Protein AF-A0AA40C100-F1 (afdb_monomer)

pLDDT: mean 85.46, std 14.25, range [34.47, 97.81]

Sequence (169 aa):
MTQRNSAELQRNAIVAVFLRMIEYYQGMLFLTTNRLAEFDPAFFNRVHITIKYGNLGPDERRNIWRQHVQRACRRSRKPYLWNEDAYRLLGSIETNGREIRNLTRTAVGFAQSMDQDLDITHVVAVIRNNLGEMGNQDLGGIFAELKAVHERLLEERPPEIIVEALPPS

Solvent-accessible surface area (backbone atoms only — not comparable to full-atom values): 10580 Å² total; per-residue (Å²): 136,80,81,78,57,66,67,59,55,52,51,52,51,52,52,55,52,50,56,51,51,62,75,69,51,90,73,90,83,88,84,86,76,97,50,72,87,79,48,65,72,79,53,57,82,74,50,93,75,87,85,83,86,72,82,67,51,46,68,56,36,17,52,53,49,44,54,54,48,54,62,70,40,73,80,38,92,56,57,73,64,64,51,70,68,56,31,52,54,59,8,66,53,94,55,52,74,67,52,53,53,49,45,52,52,52,14,43,54,53,19,51,76,69,80,40,63,73,47,66,67,37,43,52,52,42,45,53,72,69,43,72,85,74,60,99,65,83,55,66,65,54,52,52,52,47,48,53,53,47,53,51,36,60,73,65,54,76,79,82,78,79,76,75,77,77,78,86,129

Structure (mmCIF, N/CA/C/O backbone):
data_AF-A0AA40C100-F1
#
_entry.id   AF-A0AA40C100-F1
#
loop_
_atom_site.group_PDB
_atom_site.id
_atom_site.type_symbol
_atom_site.label_atom_id
_atom_site.label_alt_id
_atom_site.label_comp_id
_atom_site.label_asym_id
_atom_site.label_entity_id
_atom_site.label_seq_id
_atom_site.pdbx_PDB_ins_code
_atom_site.Cartn_x
_atom_site.Cartn_y
_atom_site.Cartn_z
_atom_site.occupancy
_atom_site.B_iso_or_equiv
_atom_site.auth_seq_id
_atom_site.auth_comp_id
_atom_site.auth_asym_id
_atom_site.auth_atom_id
_atom_site.pdbx_PDB_model_num
ATOM 1 N N . MET A 1 1 ? -44.066 25.438 19.588 1.00 34.47 1 MET A N 1
ATOM 2 C CA . MET A 1 1 ? -44.189 24.044 20.063 1.00 34.47 1 MET A CA 1
ATOM 3 C C . MET A 1 1 ? -43.357 23.177 19.138 1.00 34.47 1 MET A C 1
ATOM 5 O O . MET A 1 1 ? -43.709 22.997 17.984 1.00 34.47 1 MET A O 1
ATOM 9 N N . THR A 1 2 ? -42.172 22.807 19.607 1.00 37.28 2 THR A N 1
ATOM 10 C CA . THR A 1 2 ? -41.097 22.165 18.846 1.00 37.28 2 THR A CA 1
ATOM 11 C C . THR A 1 2 ? -41.444 20.709 18.554 1.00 37.28 2 THR A C 1
ATOM 13 O O . THR A 1 2 ? -41.667 19.921 19.473 1.00 37.28 2 THR A O 1
ATOM 16 N N . GLN A 1 3 ? -41.489 20.345 17.272 1.00 44.69 3 GLN A N 1
ATOM 17 C CA . GLN A 1 3 ? -41.501 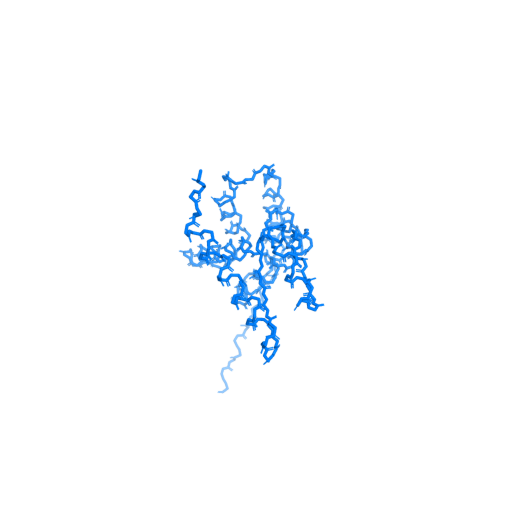18.949 16.846 1.00 44.69 3 GLN A CA 1
ATOM 18 C C . GLN A 1 3 ? -40.226 18.282 17.373 1.00 44.69 3 GLN A C 1
ATOM 20 O O . GLN A 1 3 ? -39.129 18.544 16.888 1.00 44.69 3 GLN A O 1
ATOM 25 N N . ARG A 1 4 ? -40.369 17.440 18.400 1.00 53.53 4 ARG A N 1
ATOM 26 C CA . ARG A 1 4 ? -39.342 16.468 18.781 1.00 53.53 4 ARG A CA 1
ATOM 27 C C . ARG A 1 4 ? -39.180 15.523 17.597 1.00 53.53 4 ARG A C 1
ATOM 29 O O . ARG A 1 4 ? -40.075 14.730 17.316 1.00 53.53 4 ARG A O 1
ATOM 36 N N . ASN A 1 5 ? -38.081 15.676 16.872 1.00 59.53 5 ASN A N 1
ATOM 37 C CA . ASN A 1 5 ? -37.809 14.920 15.664 1.00 59.53 5 ASN A CA 1
ATOM 38 C C . ASN A 1 5 ? -37.588 13.448 16.056 1.00 59.53 5 ASN A C 1
ATOM 40 O O . ASN A 1 5 ? -36.639 13.120 16.768 1.00 59.53 5 ASN A O 1
ATOM 44 N N . SER A 1 6 ? -38.493 12.553 15.659 1.00 66.81 6 SER A N 1
ATOM 45 C CA . SER A 1 6 ? -38.485 11.129 16.044 1.00 66.81 6 SER A CA 1
ATOM 46 C C . SER A 1 6 ? -37.165 10.420 15.705 1.00 66.81 6 SER A C 1
ATOM 48 O O . SER A 1 6 ? -36.747 9.512 16.426 1.00 66.81 6 SER A O 1
ATOM 50 N N . ALA A 1 7 ? -36.469 10.891 14.666 1.00 68.88 7 ALA A N 1
ATOM 51 C CA . ALA A 1 7 ? -35.145 10.426 14.265 1.00 68.88 7 ALA A CA 1
ATOM 52 C C . ALA A 1 7 ? -34.053 10.693 15.322 1.00 68.88 7 ALA A C 1
ATOM 54 O O . ALA A 1 7 ? -33.176 9.853 15.530 1.00 68.88 7 ALA A O 1
ATOM 55 N N . GLU A 1 8 ? -34.110 11.823 16.036 1.00 69.69 8 GLU A N 1
ATOM 56 C CA . GLU A 1 8 ? -33.144 12.143 17.100 1.00 69.69 8 GLU A CA 1
ATOM 57 C C . GLU A 1 8 ? -33.332 11.223 18.308 1.00 69.69 8 GLU A C 1
ATOM 59 O O . GLU A 1 8 ? -32.358 10.757 18.899 1.00 69.69 8 GLU A O 1
ATOM 64 N N . LEU A 1 9 ? -34.586 10.890 18.632 1.00 72.88 9 LEU A N 1
ATOM 65 C CA . LEU A 1 9 ? -34.907 9.958 19.711 1.00 72.88 9 LEU A CA 1
ATOM 66 C C . LEU A 1 9 ? -34.377 8.547 19.408 1.00 72.88 9 LEU A C 1
ATOM 68 O O . LEU A 1 9 ? -33.772 7.916 20.274 1.00 72.88 9 LEU A O 1
ATOM 72 N N . GLN A 1 10 ? -34.556 8.071 18.170 1.00 75.44 10 GLN A N 1
ATOM 73 C CA . GLN A 1 10 ? -34.042 6.772 17.725 1.00 75.44 10 GLN A CA 1
ATOM 74 C C . GLN A 1 10 ? -32.510 6.724 17.737 1.00 75.44 10 GLN A C 1
ATOM 76 O O . GLN A 1 10 ? -31.933 5.764 18.251 1.00 75.44 10 GLN A O 1
ATOM 81 N N . ARG A 1 11 ? -31.837 7.770 17.239 1.00 73.62 11 ARG A N 1
ATOM 82 C CA . ARG A 1 11 ? -30.370 7.862 17.268 1.00 73.62 11 ARG A CA 1
ATOM 83 C C . ARG A 1 11 ? -29.836 7.828 18.702 1.00 73.62 11 ARG A C 1
ATOM 85 O O . ARG A 1 11 ? -28.925 7.055 18.990 1.00 73.62 11 ARG A O 1
ATOM 92 N N . ASN A 1 12 ? -30.436 8.600 19.606 1.00 77.62 12 ASN A N 1
ATOM 93 C CA . ASN A 1 12 ? -30.026 8.646 21.011 1.00 77.62 12 ASN A CA 1
ATOM 94 C C . ASN A 1 12 ? -30.257 7.303 21.724 1.00 77.62 12 ASN A C 1
ATOM 96 O O . ASN A 1 12 ? -29.422 6.883 22.524 1.00 77.62 12 ASN A O 1
ATOM 100 N N . ALA A 1 13 ? -31.343 6.592 21.398 1.00 82.81 13 ALA A N 1
ATOM 101 C CA . ALA A 1 13 ? -31.603 5.256 21.931 1.00 82.81 13 ALA A CA 1
ATOM 102 C C . ALA A 1 13 ? -30.531 4.242 21.497 1.00 82.81 13 ALA A C 1
ATOM 104 O O . ALA A 1 13 ? -30.031 3.487 22.330 1.00 82.81 13 ALA A O 1
ATOM 105 N N . ILE A 1 14 ? -30.128 4.258 20.221 1.00 85.81 14 ILE A N 1
ATOM 106 C CA . ILE A 1 14 ? -29.076 3.369 19.703 1.00 85.81 14 ILE A CA 1
ATOM 107 C C . ILE A 1 14 ? -27.735 3.661 20.384 1.00 85.81 14 ILE A C 1
ATOM 109 O O . ILE A 1 14 ? -27.064 2.726 20.814 1.00 85.81 14 ILE A O 1
ATOM 113 N N . VAL A 1 15 ? -27.364 4.937 20.542 1.00 83.62 15 VAL A N 1
ATOM 114 C CA . VAL A 1 15 ? -26.121 5.326 21.234 1.00 83.62 15 VAL A CA 1
ATOM 115 C C . VAL A 1 15 ? -26.132 4.856 22.691 1.00 83.62 15 VAL A C 1
ATOM 117 O O . VAL A 1 15 ? -25.154 4.270 23.152 1.00 83.62 15 VAL A O 1
ATOM 120 N N . ALA A 1 16 ? -27.249 5.028 23.403 1.00 83.94 16 ALA A N 1
ATOM 121 C CA . ALA A 1 16 ? -27.378 4.585 24.790 1.00 83.94 16 ALA A CA 1
ATOM 122 C C . ALA A 1 16 ? -27.265 3.056 24.935 1.00 83.94 16 ALA A C 1
ATOM 124 O O . ALA A 1 16 ? -26.597 2.564 25.846 1.00 83.94 16 ALA A O 1
ATOM 125 N N . VAL A 1 17 ? -27.891 2.292 24.033 1.00 87.88 17 VAL A N 1
ATOM 126 C CA . VAL A 1 17 ? -27.765 0.826 24.012 1.00 87.88 17 VAL A CA 1
ATOM 127 C C . VAL A 1 17 ? -26.333 0.412 23.666 1.00 87.88 17 VAL A C 1
ATOM 129 O O . VAL A 1 17 ? -25.789 -0.480 24.312 1.00 87.88 17 VAL A O 1
ATOM 132 N N . PHE A 1 18 ? -25.690 1.087 22.713 1.00 86.94 18 PHE A N 1
ATOM 133 C CA . PHE A 1 18 ? -24.308 0.814 22.318 1.00 86.94 18 PHE A CA 1
ATOM 134 C C . PHE A 1 18 ? -23.306 1.046 23.455 1.00 86.94 18 PHE A C 1
ATOM 136 O O . PHE A 1 18 ? -22.502 0.162 23.743 1.00 86.94 18 PHE A O 1
ATOM 143 N N . LEU A 1 19 ? -23.405 2.176 24.164 1.00 84.88 19 LEU A N 1
ATOM 144 C CA . LEU A 1 19 ? -22.581 2.458 25.346 1.00 84.88 19 LEU A CA 1
ATOM 145 C C . LEU A 1 19 ? -22.757 1.392 26.434 1.00 84.88 19 LEU A C 1
ATOM 147 O O . LEU A 1 19 ? -21.774 0.955 27.033 1.00 84.88 19 LEU A O 1
ATOM 151 N N . ARG A 1 20 ? -23.996 0.929 26.647 1.00 87.44 20 ARG A N 1
ATOM 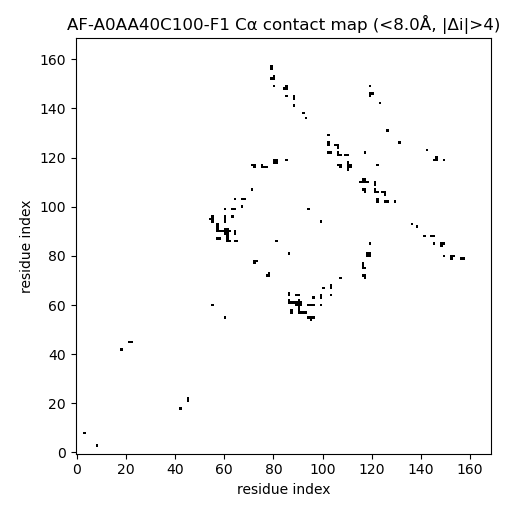152 C CA . ARG A 1 20 ? -24.294 -0.143 27.603 1.00 87.44 20 ARG A CA 1
ATOM 153 C C . ARG A 1 20 ? -23.643 -1.466 27.200 1.00 87.44 20 ARG A C 1
ATOM 155 O O . ARG A 1 20 ? -23.104 -2.157 28.054 1.00 87.44 20 ARG A O 1
ATOM 162 N N . MET A 1 21 ? -23.669 -1.819 25.916 1.00 89.12 21 MET A N 1
ATOM 163 C CA . MET A 1 21 ? -23.043 -3.057 25.438 1.00 89.12 21 MET A CA 1
ATOM 164 C C . MET A 1 21 ? -21.533 -3.071 25.679 1.00 89.12 21 MET A C 1
ATOM 166 O O . MET A 1 21 ? -20.995 -4.117 26.017 1.00 89.12 21 MET A O 1
ATOM 170 N N . ILE A 1 22 ? -20.859 -1.927 25.553 1.00 89.81 22 ILE A N 1
ATOM 171 C CA . ILE A 1 22 ? -19.409 -1.824 25.779 1.00 89.81 22 ILE A CA 1
ATOM 172 C C . ILE A 1 22 ? -19.065 -1.970 27.257 1.00 89.81 22 ILE A C 1
ATOM 174 O O . ILE A 1 22 ? -18.080 -2.615 27.592 1.00 89.81 22 ILE A O 1
ATOM 178 N N . GLU A 1 23 ? -19.887 -1.402 28.137 1.00 86.19 23 GLU A N 1
ATOM 179 C CA . GLU A 1 23 ? -19.674 -1.464 29.584 1.00 86.19 23 GLU A CA 1
ATOM 180 C C . GLU A 1 23 ? -19.760 -2.892 30.135 1.00 86.19 23 GLU A C 1
ATOM 182 O O . GLU A 1 23 ? -18.979 -3.265 31.006 1.00 86.19 23 GLU A O 1
ATOM 187 N N . TYR A 1 24 ? -20.668 -3.709 29.595 1.00 90.19 24 TYR A N 1
ATOM 188 C CA . TYR A 1 24 ? -20.857 -5.099 30.022 1.00 90.19 24 TYR A CA 1
ATOM 189 C C . TYR A 1 24 ? -20.153 -6.127 29.129 1.00 90.19 24 TYR A C 1
ATOM 191 O O . TYR A 1 24 ? -20.324 -7.330 29.332 1.00 90.19 24 TYR A O 1
ATOM 199 N N . TYR A 1 25 ? -19.375 -5.692 28.133 1.00 91.44 25 TYR A N 1
ATOM 200 C CA . TYR A 1 25 ? -18.683 -6.618 27.247 1.00 91.44 25 TYR A CA 1
ATOM 201 C C . TYR A 1 25 ? -17.587 -7.375 28.007 1.00 91.44 25 TYR A C 1
ATOM 203 O O . TYR A 1 25 ? -16.606 -6.793 28.467 1.00 91.44 25 TYR A O 1
ATOM 211 N N . GLN A 1 26 ? -17.731 -8.697 28.115 1.00 90.25 26 GLN A N 1
ATOM 212 C CA . GLN A 1 26 ? -16.747 -9.558 28.769 1.00 90.25 26 GLN A CA 1
ATOM 213 C C . GLN A 1 26 ? -15.730 -10.085 27.752 1.00 90.25 26 GLN A C 1
ATOM 215 O O . GLN A 1 26 ? -15.848 -11.199 27.247 1.00 90.25 26 GLN A O 1
ATOM 220 N N . GLY A 1 27 ? -14.726 -9.264 27.434 1.00 91.88 27 GLY A N 1
ATOM 221 C CA . GLY A 1 27 ? -13.619 -9.657 26.564 1.00 91.88 27 GLY A CA 1
ATOM 222 C C . GLY A 1 27 ? -12.813 -8.480 26.018 1.00 91.88 27 GLY A C 1
ATOM 223 O O . GLY A 1 27 ? -12.914 -7.352 26.494 1.00 91.88 27 GLY A O 1
ATOM 224 N N . MET A 1 28 ? -12.030 -8.745 24.968 1.00 91.56 28 MET A N 1
ATOM 225 C CA . MET A 1 28 ? -11.315 -7.717 24.206 1.00 91.56 28 MET A CA 1
ATOM 226 C C . MET A 1 28 ? -12.169 -7.241 23.026 1.00 91.56 28 MET A C 1
ATOM 228 O O . MET A 1 28 ? -12.573 -8.047 22.185 1.00 91.56 28 MET A O 1
ATOM 232 N N . LEU A 1 29 ? -12.461 -5.942 22.978 1.00 91.25 29 LEU A N 1
ATOM 233 C CA . LEU A 1 29 ? -13.239 -5.312 21.915 1.00 91.25 29 LEU A CA 1
ATOM 234 C C . LEU A 1 29 ? -12.337 -4.383 21.099 1.00 91.25 29 LEU A C 1
ATOM 236 O O . LEU A 1 29 ? -11.719 -3.473 21.648 1.00 91.25 29 LEU A O 1
ATOM 240 N N . PHE A 1 30 ? -12.299 -4.589 19.782 1.00 91.44 30 PHE A N 1
ATOM 241 C CA . PHE A 1 30 ? -11.642 -3.682 18.845 1.00 91.44 30 PHE A CA 1
ATOM 242 C C . PHE A 1 30 ? -12.691 -2.842 18.128 1.00 91.44 30 PHE A C 1
ATOM 244 O O . PHE A 1 30 ? -13.618 -3.375 17.519 1.00 91.44 30 PHE A O 1
ATOM 251 N N . LEU A 1 31 ? -12.525 -1.525 18.179 1.00 89.38 31 LEU A N 1
ATOM 252 C CA . LEU A 1 31 ? -13.404 -0.568 17.523 1.00 89.38 31 LEU A CA 1
ATOM 253 C C . LEU A 1 31 ? -12.594 0.294 16.566 1.00 89.38 31 LEU A C 1
ATOM 255 O O . LEU A 1 31 ? -11.446 0.638 16.836 1.00 89.38 31 LEU A O 1
ATOM 259 N N . THR A 1 32 ? -13.209 0.656 15.446 1.00 90.44 32 THR A N 1
ATOM 260 C CA . THR A 1 32 ? -12.613 1.542 14.446 1.00 90.44 32 THR A CA 1
ATOM 261 C C . THR A 1 32 ? -13.584 2.681 14.162 1.00 90.44 32 THR A C 1
ATOM 263 O O . THR A 1 32 ? -14.796 2.477 14.116 1.00 90.44 32 THR A O 1
ATOM 266 N N . THR A 1 33 ? -13.070 3.899 14.008 1.00 87.56 33 THR A N 1
ATOM 267 C CA . THR A 1 33 ? -13.875 5.064 13.630 1.00 87.56 33 THR A CA 1
ATOM 268 C C . THR A 1 33 ? -13.099 5.931 12.652 1.00 87.56 33 THR A C 1
ATOM 270 O O . THR A 1 33 ? -11.923 6.218 12.860 1.00 87.56 33 THR A O 1
ATOM 273 N N . ASN A 1 34 ? -13.779 6.374 11.594 1.00 85.25 34 ASN A N 1
ATOM 274 C CA . ASN A 1 34 ? -13.249 7.354 10.643 1.00 85.25 34 ASN A CA 1
ATOM 275 C C . ASN A 1 34 ? -13.553 8.799 11.081 1.00 85.25 34 ASN A C 1
ATOM 277 O O . ASN A 1 34 ? -13.193 9.741 10.383 1.00 85.25 34 ASN A O 1
ATOM 281 N N . ARG A 1 35 ? -14.255 8.985 12.209 1.00 82.25 35 ARG A N 1
ATOM 282 C CA . ARG A 1 35 ? -14.750 10.281 12.693 1.00 82.25 35 ARG A CA 1
ATOM 283 C C . ARG A 1 35 ? -14.540 10.417 14.196 1.00 82.25 35 ARG A C 1
ATOM 285 O O . ARG A 1 35 ? -15.490 10.501 14.968 1.00 82.25 35 ARG A O 1
ATOM 292 N N . LEU A 1 36 ? -13.278 10.424 14.617 1.00 82.31 36 LEU A N 1
ATOM 293 C CA . LEU A 1 36 ? -12.927 10.552 16.035 1.00 82.31 36 LEU A CA 1
ATOM 294 C C . LEU A 1 36 ? -13.445 11.865 16.655 1.00 82.31 36 LEU A C 1
ATOM 296 O O . LEU A 1 36 ? -13.833 11.876 17.814 1.00 82.31 36 LEU A O 1
ATOM 300 N N . A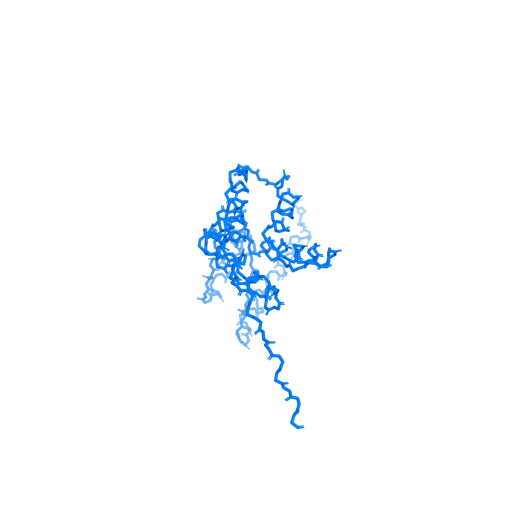LA A 1 37 ? -13.480 12.955 15.879 1.00 80.81 37 ALA A N 1
ATOM 301 C CA . ALA A 1 37 ? -13.911 14.274 16.352 1.00 80.81 37 ALA A CA 1
ATOM 302 C C . ALA A 1 37 ? -15.430 14.392 16.584 1.00 80.81 37 ALA A C 1
ATOM 304 O O . ALA A 1 37 ? -15.864 15.225 17.370 1.00 80.81 37 ALA A O 1
ATOM 305 N N . GLU A 1 38 ? -16.233 13.564 15.911 1.00 78.75 38 GLU A N 1
ATOM 306 C CA . GLU A 1 38 ? -17.697 13.522 16.067 1.00 78.75 38 GLU A CA 1
ATOM 307 C C . GLU A 1 38 ? -18.132 12.454 17.087 1.00 78.75 38 GLU A C 1
ATOM 309 O O . GLU A 1 38 ? -19.327 12.208 17.268 1.00 78.75 38 GLU A O 1
ATOM 314 N N . PHE A 1 39 ? -17.168 11.774 17.713 1.00 78.50 39 PHE A N 1
ATOM 315 C CA . PHE A 1 39 ? -17.425 10.680 18.638 1.00 78.50 39 PHE A CA 1
ATOM 316 C C . PHE A 1 39 ? -17.832 11.206 20.017 1.00 78.50 39 PHE A C 1
ATOM 318 O O . PHE A 1 39 ? -17.302 12.210 20.489 1.00 78.50 39 PHE A O 1
ATOM 325 N N . ASP A 1 40 ? -18.774 10.517 20.667 1.00 80.50 40 ASP A N 1
ATOM 326 C CA . ASP A 1 40 ? -19.286 10.914 21.981 1.00 80.50 40 ASP A CA 1
ATOM 327 C C . ASP A 1 40 ? -18.152 10.905 23.027 1.00 80.50 40 ASP A C 1
ATOM 329 O O . ASP A 1 40 ? -17.526 9.859 23.234 1.00 80.50 40 ASP A O 1
ATOM 333 N N . PRO A 1 41 ? -17.889 12.027 23.723 1.00 80.06 41 PRO A N 1
ATOM 334 C CA . PRO A 1 41 ? -16.874 12.091 24.767 1.00 80.06 41 PRO A CA 1
ATOM 335 C C . PRO A 1 41 ? -17.021 11.018 25.860 1.00 80.06 41 PRO A C 1
ATOM 337 O O . PRO A 1 41 ? -16.017 10.505 26.355 1.00 80.06 41 PRO A O 1
ATOM 340 N N . ALA A 1 42 ? -18.252 10.618 26.209 1.00 79.19 42 ALA A N 1
ATOM 341 C CA . ALA A 1 42 ? -18.526 9.597 27.227 1.00 79.19 42 ALA A CA 1
ATOM 342 C C . ALA A 1 42 ? -18.026 8.196 26.833 1.00 79.19 42 ALA A C 1
ATOM 344 O O . ALA A 1 42 ? -17.910 7.303 27.682 1.00 79.19 42 ALA A O 1
ATOM 345 N N . PHE A 1 43 ? -17.721 8.003 25.551 1.00 79.06 43 PHE A N 1
ATOM 346 C CA . PHE A 1 43 ? -17.151 6.781 25.015 1.00 79.06 43 PHE A CA 1
ATOM 347 C C . PHE A 1 43 ? -15.694 6.585 25.428 1.00 79.06 43 PHE A C 1
ATOM 349 O O . PHE A 1 43 ? -15.297 5.471 25.763 1.00 79.06 43 PHE A O 1
ATOM 356 N N . PHE A 1 44 ? -14.901 7.662 25.453 1.00 81.88 44 PHE A N 1
ATOM 357 C CA . PHE A 1 44 ? -13.476 7.593 25.790 1.00 81.88 44 PHE A CA 1
ATOM 358 C C . PHE A 1 44 ? -13.242 7.092 27.215 1.00 81.88 44 PHE A C 1
ATOM 360 O O . PHE A 1 44 ? -12.277 6.377 27.453 1.00 81.88 44 PHE A O 1
ATOM 367 N N . ASN A 1 45 ? -14.178 7.354 28.132 1.00 84.25 45 ASN A N 1
ATOM 368 C CA . ASN A 1 45 ? -14.130 6.834 29.503 1.00 84.25 45 ASN A CA 1
ATOM 369 C C . ASN A 1 45 ? -14.174 5.297 29.576 1.00 84.25 45 ASN A C 1
ATOM 371 O O . ASN A 1 45 ? -13.820 4.725 30.601 1.00 84.25 45 ASN A O 1
ATOM 375 N N . ARG A 1 46 ? -14.635 4.630 28.511 1.00 86.06 46 ARG A N 1
ATOM 376 C CA . ARG A 1 46 ? -14.758 3.167 28.408 1.00 86.06 46 ARG A CA 1
ATOM 377 C C . ARG A 1 46 ? -13.710 2.552 27.471 1.00 86.06 46 ARG A C 1
ATOM 379 O O . ARG A 1 46 ? -13.743 1.351 27.220 1.00 86.06 46 ARG A O 1
ATOM 386 N N . VAL A 1 47 ? -12.782 3.355 26.940 1.00 87.44 47 VAL A N 1
ATOM 387 C CA . VAL A 1 47 ? -11.719 2.910 26.032 1.00 87.44 47 VAL A CA 1
ATOM 388 C C . VAL A 1 47 ? -10.380 2.965 26.755 1.00 87.44 47 VAL A C 1
ATOM 390 O O . VAL A 1 47 ? -9.871 4.033 27.072 1.00 87.44 47 VAL A O 1
ATOM 393 N N . HIS A 1 48 ? -9.777 1.798 26.968 1.00 89.50 48 HIS A N 1
ATOM 394 C CA . HIS A 1 48 ? -8.489 1.682 27.655 1.00 89.50 48 HIS A CA 1
ATOM 395 C C . HIS A 1 48 ? -7.312 2.210 26.820 1.00 89.50 48 HIS A C 1
ATOM 397 O O . HIS A 1 48 ? -6.372 2.782 27.364 1.00 89.50 48 HIS A O 1
ATOM 403 N N . ILE A 1 49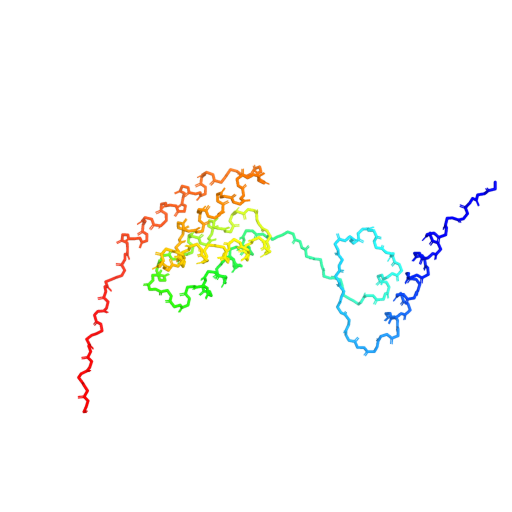 ? -7.343 1.998 25.499 1.00 90.19 49 ILE A N 1
ATOM 404 C CA . ILE A 1 49 ? -6.267 2.377 24.576 1.00 90.19 49 ILE A CA 1
ATOM 405 C C . ILE A 1 49 ? -6.891 2.968 23.314 1.00 90.19 49 ILE A C 1
ATOM 407 O O . ILE A 1 49 ? -7.751 2.346 22.695 1.00 90.19 49 ILE A O 1
ATOM 411 N N . THR A 1 50 ? -6.414 4.143 22.904 1.00 88.06 50 THR A N 1
ATOM 412 C CA . THR A 1 50 ? -6.757 4.747 21.611 1.00 88.06 50 THR A CA 1
ATOM 413 C C . THR A 1 50 ? -5.527 4.745 20.713 1.00 88.06 50 THR A C 1
ATOM 415 O O . THR A 1 50 ? -4.522 5.376 21.033 1.00 88.06 50 THR A O 1
ATOM 418 N N . ILE A 1 51 ? -5.610 4.053 19.576 1.00 90.12 51 ILE A N 1
ATOM 419 C CA . ILE A 1 51 ? -4.553 4.038 18.559 1.00 90.12 51 ILE A CA 1
ATOM 420 C C . ILE A 1 51 ? -4.973 4.976 17.432 1.00 90.12 51 ILE A C 1
ATOM 422 O O . ILE A 1 51 ? -5.974 4.739 16.755 1.00 90.12 51 ILE A O 1
ATOM 426 N N . LYS A 1 52 ? -4.207 6.050 17.227 1.00 85.94 52 LYS A N 1
ATOM 427 C CA . LYS A 1 52 ? -4.423 6.970 16.111 1.00 85.94 52 LYS A CA 1
ATOM 428 C C . LYS A 1 52 ? -3.574 6.531 14.924 1.00 85.94 52 LYS A C 1
ATOM 430 O O . LYS A 1 52 ? -2.353 6.632 14.965 1.00 85.94 52 LYS A O 1
ATOM 435 N N . TYR A 1 53 ? -4.233 6.091 13.859 1.00 84.75 53 TYR A N 1
ATOM 436 C CA . TYR A 1 53 ? -3.578 5.829 12.582 1.00 84.75 53 TYR A CA 1
ATOM 437 C C . TYR A 1 53 ? -3.436 7.145 11.813 1.00 84.75 53 TYR A C 1
ATOM 439 O O . TYR A 1 53 ? -4.434 7.752 11.424 1.00 84.75 53 TYR A O 1
ATOM 447 N N . GLY A 1 54 ? -2.198 7.619 11.669 1.00 85.25 54 GLY A N 1
ATOM 448 C CA . GLY A 1 54 ? -1.866 8.771 10.834 1.00 85.25 54 GLY A CA 1
ATOM 449 C C . GLY A 1 54 ? -1.781 8.410 9.351 1.00 85.25 54 GLY A C 1
ATOM 450 O O . GLY A 1 54 ? -1.935 7.250 8.963 1.00 85.25 54 GLY A O 1
ATOM 451 N N . ASN A 1 55 ? -1.503 9.416 8.523 1.00 87.12 55 ASN A N 1
ATOM 452 C CA . ASN A 1 55 ? -1.116 9.173 7.137 1.00 87.12 55 ASN A CA 1
ATOM 453 C C . ASN A 1 55 ? 0.222 8.432 7.106 1.00 87.12 55 ASN A C 1
ATOM 455 O O . ASN A 1 55 ? 1.106 8.724 7.910 1.00 87.12 55 ASN A O 1
ATOM 459 N N . LEU A 1 56 ? 0.361 7.507 6.158 1.00 91.94 56 LEU A N 1
ATOM 460 C CA . LEU A 1 56 ? 1.592 6.744 5.997 1.00 91.94 56 LEU A CA 1
ATOM 461 C C . LEU A 1 56 ? 2.733 7.670 5.576 1.00 91.94 56 LEU A C 1
ATOM 463 O O . LEU A 1 56 ? 2.587 8.404 4.598 1.00 91.94 56 LEU A O 1
ATOM 467 N N . GLY A 1 57 ? 3.870 7.599 6.259 1.00 94.69 57 GLY A N 1
ATOM 468 C CA . GLY A 1 57 ? 5.114 8.234 5.837 1.00 94.69 57 GLY A CA 1
ATOM 469 C C . GLY A 1 57 ? 5.755 7.522 4.632 1.00 94.69 57 GLY A C 1
ATOM 470 O O . GLY A 1 57 ? 5.392 6.383 4.319 1.00 94.69 57 GLY A O 1
ATOM 471 N N . PRO A 1 58 ? 6.736 8.145 3.952 1.00 95.19 58 PRO A N 1
ATOM 472 C CA . PRO A 1 58 ? 7.397 7.546 2.789 1.00 95.19 58 PRO A CA 1
ATOM 473 C C . PRO A 1 58 ? 8.023 6.171 3.066 1.00 95.19 58 PRO A C 1
ATOM 475 O O . PRO A 1 58 ? 7.871 5.253 2.262 1.00 95.19 58 PRO A O 1
ATOM 478 N N . ASP A 1 59 ? 8.665 5.991 4.224 1.00 96.19 59 ASP A N 1
ATOM 479 C CA . ASP A 1 59 ? 9.270 4.709 4.612 1.00 96.19 59 ASP A CA 1
ATOM 480 C C . ASP A 1 59 ? 8.233 3.627 4.933 1.00 96.19 59 ASP A C 1
ATOM 482 O O . ASP A 1 59 ? 8.426 2.451 4.614 1.00 96.19 59 ASP A O 1
ATOM 486 N N . GLU A 1 60 ? 7.097 4.006 5.518 1.00 96.19 60 GLU A N 1
ATOM 487 C CA . GLU A 1 60 ? 5.995 3.078 5.777 1.00 96.19 60 GLU A CA 1
ATOM 488 C C . GLU A 1 60 ? 5.388 2.603 4.453 1.00 96.19 60 GLU A C 1
ATOM 490 O O . GLU A 1 60 ? 5.231 1.398 4.242 1.00 96.19 60 GLU A O 1
ATOM 495 N N . ARG A 1 61 ? 5.142 3.527 3.511 1.00 96.81 61 ARG A N 1
ATOM 496 C CA . ARG A 1 61 ? 4.678 3.194 2.154 1.00 96.81 61 ARG A CA 1
ATOM 497 C C . ARG A 1 61 ? 5.683 2.317 1.419 1.00 96.81 61 ARG A C 1
ATOM 499 O O . ARG A 1 61 ? 5.280 1.312 0.841 1.00 96.81 61 ARG A O 1
ATOM 506 N N . ARG A 1 62 ? 6.981 2.634 1.490 1.00 97.81 62 ARG A N 1
ATOM 507 C CA . ARG A 1 62 ? 8.070 1.814 0.931 1.00 97.81 62 ARG A CA 1
ATOM 508 C C . ARG A 1 62 ? 7.999 0.373 1.432 1.00 97.81 62 ARG A C 1
ATOM 510 O O . ARG A 1 62 ? 8.062 -0.561 0.634 1.00 97.81 62 ARG A O 1
ATOM 517 N N . ASN A 1 63 ? 7.858 0.183 2.743 1.00 97.38 63 ASN A N 1
ATOM 518 C CA . ASN A 1 63 ? 7.796 -1.147 3.350 1.00 97.38 63 ASN A CA 1
ATOM 519 C C . ASN A 1 63 ? 6.530 -1.908 2.937 1.00 97.38 63 ASN A C 1
ATOM 521 O O . ASN A 1 63 ? 6.604 -3.101 2.637 1.00 97.38 63 ASN A O 1
ATOM 525 N N . ILE A 1 64 ? 5.389 -1.220 2.854 1.00 97.31 64 ILE A N 1
ATOM 526 C CA . ILE A 1 64 ? 4.127 -1.805 2.386 1.00 97.31 64 ILE A CA 1
ATOM 527 C C . ILE A 1 64 ? 4.249 -2.231 0.915 1.00 97.31 64 ILE A C 1
ATOM 529 O O . ILE A 1 64 ? 3.931 -3.376 0.583 1.00 97.31 64 ILE A O 1
ATOM 533 N N . TRP A 1 65 ? 4.778 -1.367 0.042 1.00 97.81 65 TRP A N 1
ATOM 534 C CA . TRP A 1 65 ? 5.075 -1.700 -1.355 1.00 97.81 65 TRP A CA 1
ATOM 535 C C . TRP A 1 65 ? 5.991 -2.914 -1.462 1.00 97.81 65 TRP A C 1
ATOM 537 O O . TRP A 1 65 ? 5.646 -3.879 -2.143 1.00 97.81 65 TRP A O 1
ATOM 547 N N . ARG A 1 66 ? 7.112 -2.912 -0.732 1.00 97.69 66 ARG A N 1
ATOM 548 C CA . ARG A 1 66 ? 8.056 -4.032 -0.696 1.00 97.69 66 ARG A CA 1
ATOM 549 C C . ARG A 1 66 ? 7.366 -5.335 -0.317 1.00 97.69 66 ARG A C 1
ATOM 551 O O . ARG A 1 66 ? 7.519 -6.327 -1.021 1.00 97.69 66 ARG A O 1
ATOM 558 N N . GLN A 1 67 ? 6.579 -5.341 0.755 1.00 97.50 67 GLN A N 1
ATOM 559 C CA . GLN A 1 67 ? 5.883 -6.540 1.213 1.00 97.50 67 GLN A CA 1
ATOM 560 C C . GLN A 1 67 ? 4.904 -7.072 0.156 1.00 97.50 67 GLN A C 1
ATOM 562 O O . GLN A 1 67 ? 4.842 -8.282 -0.086 1.00 97.50 67 GLN A O 1
ATOM 567 N N . HIS A 1 68 ? 4.138 -6.184 -0.480 1.00 96.81 68 HIS A N 1
ATOM 568 C CA . HIS A 1 68 ? 3.170 -6.564 -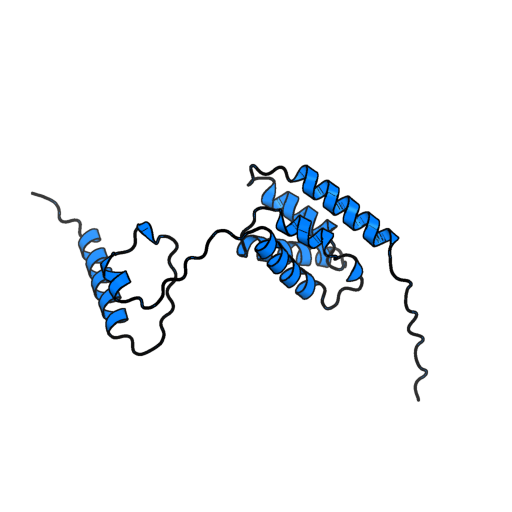1.504 1.00 96.81 68 HIS A CA 1
ATOM 569 C C . HIS A 1 68 ? 3.843 -7.083 -2.780 1.00 96.81 68 HIS A C 1
ATOM 571 O O . HIS A 1 68 ? 3.448 -8.141 -3.280 1.00 96.81 68 HIS A O 1
ATOM 577 N N . VAL A 1 69 ? 4.883 -6.401 -3.260 1.00 96.31 69 VAL A N 1
ATOM 578 C CA . VAL A 1 69 ? 5.655 -6.796 -4.445 1.00 96.31 69 VAL A CA 1
ATOM 579 C C . VAL A 1 69 ? 6.409 -8.098 -4.200 1.00 96.31 69 VAL A C 1
ATOM 581 O O . VAL A 1 69 ? 6.262 -9.029 -4.981 1.00 96.31 69 VAL A O 1
ATOM 584 N N . GLN A 1 70 ? 7.139 -8.238 -3.089 1.00 95.38 70 GLN A N 1
ATOM 585 C CA . GLN A 1 70 ? 7.845 -9.484 -2.764 1.00 95.38 70 GLN A CA 1
ATOM 586 C C . GLN A 1 70 ? 6.885 -10.670 -2.678 1.00 95.38 70 GLN A C 1
ATOM 588 O O . GLN A 1 70 ? 7.208 -11.770 -3.126 1.00 95.38 70 GLN A O 1
ATOM 593 N N . ARG A 1 71 ? 5.679 -10.461 -2.134 1.00 94.62 71 ARG A N 1
ATOM 594 C CA . ARG A 1 71 ? 4.647 -11.500 -2.102 1.00 94.62 71 ARG A CA 1
ATOM 595 C C . ARG A 1 71 ? 4.166 -11.874 -3.506 1.00 94.62 71 ARG A C 1
ATOM 597 O O . ARG A 1 71 ? 3.975 -13.062 -3.756 1.00 94.62 71 ARG A O 1
ATOM 604 N N . ALA A 1 72 ? 3.973 -10.897 -4.390 1.00 92.94 72 ALA A N 1
ATOM 605 C CA . ALA A 1 72 ? 3.593 -11.129 -5.782 1.00 92.94 72 ALA A CA 1
ATOM 606 C C . ALA A 1 72 ? 4.710 -11.815 -6.589 1.00 92.94 72 ALA A C 1
ATOM 608 O O . ALA A 1 72 ? 4.439 -12.721 -7.370 1.00 92.94 72 ALA A O 1
ATOM 609 N N . CYS A 1 73 ? 5.966 -11.458 -6.330 1.00 93.25 73 CYS A N 1
ATOM 610 C CA . CYS A 1 73 ? 7.139 -11.960 -7.039 1.00 93.25 73 CYS A CA 1
ATOM 611 C C . CYS A 1 73 ? 7.713 -13.265 -6.465 1.00 93.25 73 CYS A C 1
ATOM 613 O O . CYS A 1 73 ? 8.754 -13.713 -6.933 1.00 93.25 73 CYS A O 1
ATOM 615 N N . ARG A 1 74 ? 7.050 -13.924 -5.498 1.00 91.81 74 ARG A N 1
ATOM 616 C CA . ARG A 1 74 ? 7.537 -15.179 -4.875 1.00 91.81 74 ARG A CA 1
ATOM 617 C C . ARG A 1 74 ? 7.901 -16.287 -5.867 1.00 91.81 74 ARG A C 1
ATOM 619 O O . ARG A 1 74 ? 8.710 -17.141 -5.533 1.00 91.81 74 ARG A O 1
ATOM 626 N N . ARG A 1 75 ? 7.255 -16.311 -7.035 1.00 89.12 75 ARG A N 1
ATOM 627 C CA . ARG A 1 75 ? 7.505 -17.274 -8.123 1.00 89.12 75 ARG A CA 1
ATOM 628 C C . ARG A 1 75 ? 7.939 -16.591 -9.422 1.00 89.12 75 ARG A C 1
ATOM 630 O O . ARG A 1 75 ? 7.907 -17.220 -10.470 1.00 89.12 75 ARG A O 1
ATOM 637 N N . SER A 1 76 ? 8.287 -15.306 -9.354 1.00 90.94 76 SER A N 1
ATOM 638 C CA . SER A 1 76 ? 8.731 -14.552 -10.524 1.00 90.94 76 SER A CA 1
ATOM 639 C C . SER A 1 76 ? 10.056 -15.118 -11.023 1.00 90.94 76 SER A C 1
ATOM 641 O O . SER A 1 76 ? 10.943 -15.416 -10.224 1.00 90.94 76 SER A O 1
ATOM 643 N N . ARG A 1 77 ? 10.211 -15.215 -12.344 1.00 88.75 77 ARG A N 1
ATOM 644 C CA . ARG A 1 77 ? 11.486 -15.546 -12.999 1.00 88.75 77 ARG A CA 1
ATOM 645 C C . ARG A 1 77 ? 12.447 -14.357 -13.018 1.00 88.75 77 ARG A C 1
ATOM 647 O O . ARG A 1 77 ? 13.620 -14.521 -13.336 1.00 88.75 77 ARG A O 1
ATOM 654 N N . LYS A 1 78 ? 11.961 -13.158 -12.680 1.00 88.75 78 LYS A N 1
ATOM 655 C CA . LYS A 1 78 ? 12.721 -11.903 -12.711 1.00 88.75 78 LYS A CA 1
ATOM 656 C C . LYS A 1 78 ? 12.683 -11.153 -11.368 1.00 88.75 78 LYS A C 1
ATOM 658 O O . LYS A 1 78 ? 12.330 -9.975 -11.336 1.00 88.75 78 LYS A O 1
ATOM 663 N N . PRO A 1 79 ? 13.036 -11.790 -10.233 1.00 88.12 79 PRO A N 1
ATOM 664 C CA . PRO A 1 79 ? 13.013 -11.118 -8.932 1.00 88.12 79 PRO A CA 1
ATOM 665 C C . PRO A 1 79 ? 14.051 -9.986 -8.833 1.00 88.12 79 PRO A C 1
ATOM 667 O O . PRO A 1 79 ? 13.865 -9.066 -8.044 1.00 88.12 79 PRO A O 1
ATOM 670 N N . TYR A 1 80 ? 15.103 -10.027 -9.660 1.00 89.00 80 TYR A N 1
ATOM 671 C CA . TYR A 1 80 ? 16.163 -9.016 -9.733 1.00 89.00 80 TYR A CA 1
ATOM 672 C C . TYR A 1 80 ? 15.686 -7.653 -10.267 1.00 89.0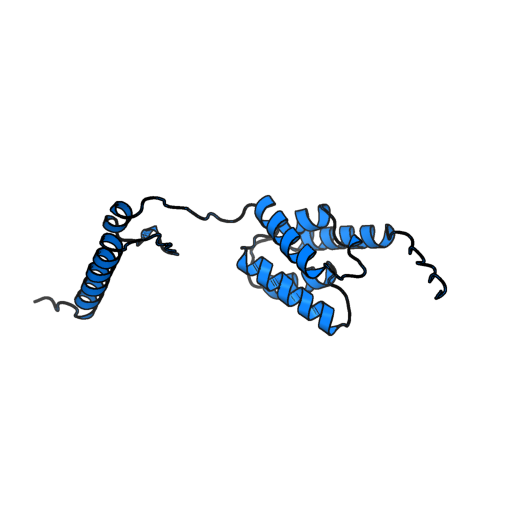0 80 TYR A C 1
ATOM 674 O O . TYR A 1 80 ? 16.369 -6.658 -10.064 1.00 89.00 80 TYR A O 1
ATOM 682 N N . LEU A 1 81 ? 14.498 -7.576 -10.882 1.00 91.88 81 LEU A N 1
ATOM 683 C CA . LEU A 1 81 ? 13.903 -6.311 -11.337 1.00 91.88 81 LEU A CA 1
ATOM 684 C C . LEU A 1 81 ? 13.367 -5.435 -10.195 1.00 91.88 81 LEU A C 1
ATOM 686 O O . LEU A 1 81 ? 12.825 -4.364 -10.447 1.00 91.88 81 LEU A O 1
ATOM 690 N N . TRP A 1 82 ? 13.508 -5.872 -8.942 1.00 94.81 82 TRP A N 1
ATOM 691 C CA . TRP A 1 82 ? 13.014 -5.162 -7.771 1.00 94.81 82 TRP A CA 1
ATOM 692 C C . TRP A 1 82 ? 14.129 -4.955 -6.745 1.00 94.81 82 TRP A C 1
ATOM 694 O O . TRP A 1 82 ? 14.517 -5.887 -6.040 1.00 94.81 82 TRP A O 1
ATOM 704 N N . ASN A 1 83 ? 14.605 -3.716 -6.620 1.00 94.88 83 ASN A N 1
ATOM 705 C CA . ASN A 1 83 ? 15.640 -3.321 -5.665 1.00 94.88 83 ASN A CA 1
ATOM 706 C C . ASN A 1 83 ? 15.154 -2.211 -4.709 1.00 94.88 83 ASN A C 1
ATOM 708 O O . ASN A 1 83 ? 14.007 -1.760 -4.764 1.00 94.88 83 ASN A O 1
ATOM 712 N N . GLU A 1 84 ? 16.039 -1.762 -3.817 1.00 95.94 84 GLU A N 1
ATOM 713 C CA . GLU A 1 84 ? 15.725 -0.703 -2.851 1.00 95.94 84 GLU A CA 1
ATOM 714 C C . GLU A 1 84 ? 15.398 0.649 -3.489 1.00 95.94 84 GLU A C 1
ATOM 716 O O . GLU A 1 84 ? 14.518 1.350 -2.988 1.00 95.94 84 GLU A O 1
ATOM 721 N N . ASP A 1 85 ? 16.028 0.993 -4.615 1.00 96.56 85 ASP A N 1
ATOM 722 C CA . ASP A 1 85 ? 15.724 2.230 -5.340 1.00 96.56 85 ASP A CA 1
ATOM 723 C C . ASP A 1 85 ? 14.275 2.237 -5.833 1.00 96.56 85 ASP A C 1
ATOM 725 O O . ASP A 1 85 ? 13.551 3.211 -5.611 1.00 96.56 85 ASP A O 1
ATOM 729 N N . ALA A 1 86 ? 13.821 1.130 -6.431 1.00 96.44 86 ALA A N 1
ATOM 730 C CA . ALA A 1 86 ? 12.444 0.980 -6.889 1.00 96.44 86 ALA A CA 1
ATOM 731 C C . ALA A 1 86 ? 11.449 1.112 -5.725 1.00 96.44 86 ALA A C 1
ATOM 733 O O . ALA A 1 86 ? 10.454 1.831 -5.834 1.00 96.44 86 ALA A O 1
ATOM 734 N N . TYR A 1 87 ? 11.726 0.479 -4.579 1.00 97.75 87 TYR A N 1
ATOM 735 C CA . TYR A 1 87 ? 10.858 0.602 -3.407 1.00 97.75 87 TYR A CA 1
ATOM 736 C C . TYR A 1 87 ? 10.842 2.023 -2.846 1.00 97.75 87 TYR A C 1
ATOM 738 O O . TYR A 1 87 ? 9.773 2.513 -2.479 1.00 97.75 87 TYR A O 1
ATOM 746 N N . ARG A 1 88 ? 11.997 2.695 -2.776 1.00 97.56 88 ARG A N 1
ATOM 747 C CA . ARG A 1 88 ? 12.105 4.082 -2.303 1.00 97.56 88 ARG A CA 1
ATOM 748 C C . ARG A 1 88 ? 11.270 5.025 -3.168 1.00 97.56 88 ARG A C 1
ATOM 750 O O . ARG A 1 88 ? 10.537 5.847 -2.624 1.00 97.56 88 ARG A O 1
ATOM 757 N N . LEU A 1 89 ? 11.332 4.860 -4.489 1.00 96.44 89 LEU A N 1
ATOM 758 C CA . LEU A 1 89 ? 10.534 5.630 -5.445 1.00 96.44 89 LEU A CA 1
ATOM 759 C C . LEU A 1 89 ? 9.036 5.336 -5.322 1.00 96.44 89 LEU A C 1
ATOM 761 O O . LEU A 1 89 ? 8.230 6.255 -5.311 1.00 96.44 89 LEU A O 1
ATOM 765 N N . LEU A 1 90 ? 8.633 4.076 -5.154 1.00 96.31 90 LEU A N 1
ATOM 766 C CA . LEU A 1 90 ? 7.224 3.755 -4.898 1.00 96.31 90 LEU A CA 1
ATOM 767 C C . LEU A 1 90 ? 6.730 4.320 -3.555 1.00 96.31 90 LEU A C 1
ATOM 769 O O . LEU A 1 90 ? 5.577 4.732 -3.439 1.00 96.31 90 LEU A O 1
ATOM 773 N N . GLY A 1 91 ? 7.598 4.375 -2.542 1.00 95.94 91 GLY A N 1
ATOM 774 C CA . GLY A 1 91 ? 7.302 4.970 -1.238 1.00 95.94 91 GLY A CA 1
ATOM 775 C C . GLY A 1 91 ? 7.114 6.491 -1.270 1.00 95.94 91 GLY A C 1
ATOM 776 O O . GLY A 1 91 ? 6.391 7.032 -0.429 1.00 95.94 91 GLY A O 1
ATOM 777 N N . SER A 1 92 ? 7.700 7.198 -2.241 1.00 94.62 92 SER A N 1
ATOM 778 C CA . SER A 1 92 ? 7.506 8.648 -2.384 1.00 94.62 92 SER A CA 1
ATOM 779 C C . SER A 1 92 ? 6.135 9.017 -2.963 1.00 94.62 92 SER A C 1
ATOM 781 O O . SER A 1 92 ? 5.687 10.146 -2.774 1.00 94.62 92 SER A O 1
ATOM 783 N N . ILE A 1 93 ? 5.427 8.068 -3.581 1.00 92.75 93 ILE A N 1
ATOM 784 C CA . ILE A 1 93 ? 4.065 8.264 -4.089 1.00 92.75 93 ILE A CA 1
ATOM 785 C C . ILE A 1 93 ? 3.088 8.339 -2.909 1.00 92.75 93 ILE A C 1
ATOM 787 O O . ILE A 1 93 ? 3.002 7.408 -2.099 1.00 92.75 93 ILE A O 1
ATOM 791 N N . GLU A 1 94 ? 2.340 9.437 -2.804 1.00 91.31 94 GLU A N 1
ATOM 792 C CA . GLU A 1 94 ? 1.359 9.655 -1.741 1.00 91.31 94 GLU A CA 1
ATOM 793 C C . GLU A 1 94 ? 0.161 8.720 -1.912 1.00 91.31 94 GLU A C 1
ATOM 795 O O . GLU A 1 94 ? -0.763 8.973 -2.677 1.00 91.31 94 GLU A O 1
ATOM 800 N N . THR A 1 95 ? 0.203 7.595 -1.199 1.00 91.38 95 THR A N 1
ATOM 801 C CA . THR A 1 95 ? -0.831 6.558 -1.234 1.00 91.38 95 THR A CA 1
ATOM 802 C C . THR A 1 95 ? -1.103 6.007 0.159 1.00 91.38 95 THR A C 1
ATOM 804 O O . THR A 1 95 ? -0.212 5.919 1.007 1.00 91.38 95 THR A O 1
ATOM 807 N N . ASN A 1 96 ? -2.342 5.594 0.412 1.00 91.31 96 ASN A N 1
ATOM 808 C CA . ASN A 1 96 ? -2.686 4.825 1.603 1.00 91.31 96 ASN A CA 1
ATOM 809 C C . ASN A 1 96 ? -2.497 3.313 1.369 1.00 91.31 96 ASN A C 1
ATOM 811 O O . ASN A 1 96 ? -2.374 2.827 0.244 1.00 91.31 96 ASN A O 1
ATOM 815 N N . GLY A 1 97 ? -2.516 2.526 2.447 1.00 91.44 97 GLY A N 1
ATOM 816 C CA . GLY A 1 97 ? -2.287 1.079 2.355 1.00 91.44 97 GLY A CA 1
ATOM 817 C C . GLY A 1 97 ? -3.319 0.335 1.494 1.00 91.44 97 GLY A C 1
ATOM 818 O O . GLY A 1 97 ? -2.996 -0.686 0.883 1.00 91.44 97 GLY A O 1
ATOM 819 N N . ARG A 1 98 ? -4.557 0.843 1.397 1.00 91.75 98 ARG A N 1
ATOM 820 C CA . ARG A 1 98 ? -5.597 0.254 0.539 1.00 91.75 98 ARG A CA 1
ATOM 821 C C . ARG A 1 98 ? -5.292 0.499 -0.936 1.00 91.75 98 ARG A C 1
ATOM 823 O O . ARG A 1 98 ? -5.437 -0.427 -1.731 1.00 91.75 98 ARG A O 1
ATOM 830 N N . GLU A 1 99 ? -4.852 1.701 -1.286 1.00 93.31 99 GLU A N 1
ATOM 831 C CA . GLU A 1 99 ? -4.414 2.043 -2.641 1.00 93.31 99 GLU A CA 1
ATOM 832 C C . GLU A 1 99 ? -3.226 1.188 -3.060 1.00 93.31 99 GLU A C 1
ATOM 834 O O . GLU A 1 99 ? -3.319 0.518 -4.083 1.00 93.31 99 GLU A O 1
ATOM 839 N N . ILE A 1 100 ? -2.175 1.095 -2.238 1.00 95.62 100 ILE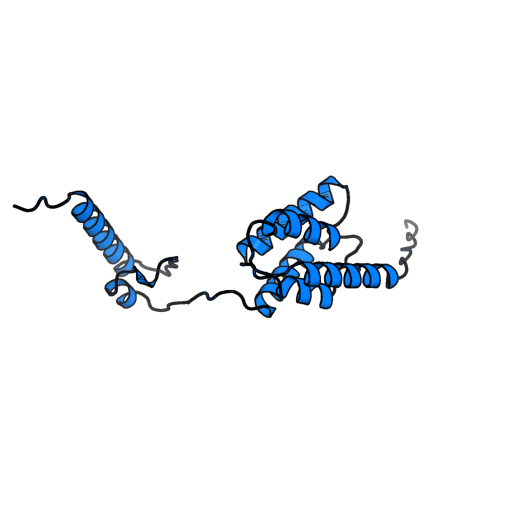 A N 1
ATOM 840 C CA . ILE A 1 100 ? -0.994 0.267 -2.542 1.00 95.62 100 ILE A CA 1
ATOM 841 C C . ILE A 1 100 ? -1.396 -1.188 -2.822 1.00 95.62 100 ILE A C 1
ATOM 843 O O . ILE A 1 100 ? -0.984 -1.785 -3.823 1.00 95.62 100 ILE A O 1
ATOM 847 N N . ARG A 1 101 ? -2.254 -1.766 -1.970 1.00 95.00 101 ARG A N 1
ATOM 848 C CA . ARG A 1 101 ? -2.763 -3.133 -2.151 1.00 95.00 101 ARG A CA 1
ATOM 849 C C . ARG A 1 101 ? -3.536 -3.289 -3.462 1.00 95.00 101 ARG A C 1
ATOM 851 O O . ARG A 1 101 ? -3.358 -4.295 -4.152 1.00 95.00 101 ARG A O 1
ATOM 858 N N . ASN A 1 102 ? -4.415 -2.341 -3.775 1.00 95.31 102 ASN A N 1
ATOM 859 C CA . ASN A 1 102 ? -5.240 -2.377 -4.980 1.00 95.31 102 ASN A CA 1
ATOM 860 C C . ASN A 1 102 ? -4.385 -2.218 -6.241 1.00 95.31 102 ASN A C 1
ATOM 862 O O . ASN A 1 102 ? -4.482 -3.053 -7.135 1.00 95.31 102 ASN A O 1
ATOM 866 N N . LEU A 1 103 ? -3.500 -1.220 -6.270 1.00 96.19 103 LEU A N 1
ATOM 867 C CA . LEU A 1 103 ? -2.559 -0.970 -7.361 1.00 96.19 103 LEU A CA 1
ATOM 868 C C . LEU A 1 103 ? -1.689 -2.202 -7.624 1.00 96.19 103 LEU A C 1
ATOM 870 O O . LEU A 1 103 ? -1.606 -2.659 -8.761 1.00 96.19 103 LEU A O 1
ATOM 874 N N . THR A 1 104 ? -1.121 -2.807 -6.574 1.00 96.56 104 THR A N 1
ATOM 875 C CA . THR A 1 104 ? -0.314 -4.027 -6.728 1.00 96.56 104 THR A CA 1
ATOM 876 C C . THR A 1 104 ? -1.146 -5.183 -7.288 1.00 96.56 104 THR A C 1
ATOM 878 O O . THR A 1 104 ? -0.700 -5.871 -8.201 1.00 96.56 104 THR A O 1
ATOM 881 N N . ARG A 1 105 ? -2.369 -5.413 -6.783 1.00 96.00 105 ARG A N 1
ATOM 882 C CA . ARG A 1 105 ? -3.244 -6.484 -7.301 1.00 96.00 105 ARG A CA 1
ATOM 883 C C . ARG A 1 105 ? -3.589 -6.284 -8.772 1.00 96.00 105 ARG A C 1
ATOM 885 O O . ARG A 1 105 ? -3.559 -7.253 -9.526 1.00 96.00 105 ARG A O 1
ATOM 892 N N . THR A 1 106 ? -3.921 -5.060 -9.161 1.00 96.69 106 THR A N 1
ATOM 893 C CA . THR A 1 106 ? -4.245 -4.732 -10.549 1.00 96.69 106 THR A CA 1
ATOM 894 C C . THR A 1 106 ? -3.018 -4.895 -11.442 1.00 96.69 106 THR A C 1
ATOM 896 O O . THR A 1 106 ? -3.136 -5.484 -12.509 1.00 96.69 106 THR A O 1
ATOM 899 N N . ALA A 1 107 ? -1.830 -4.480 -10.989 1.00 97.12 107 ALA A N 1
ATOM 900 C CA . ALA A 1 107 ? -0.582 -4.664 -11.733 1.00 97.12 107 ALA A CA 1
ATOM 901 C C . ALA A 1 107 ? -0.225 -6.143 -11.929 1.00 97.12 107 ALA A C 1
ATOM 903 O O . ALA A 1 107 ? 0.202 -6.530 -13.012 1.00 97.12 107 ALA A O 1
ATOM 904 N N . VAL A 1 108 ? -0.461 -6.989 -10.919 1.00 96.56 108 VAL A N 1
ATOM 905 C CA . VAL A 1 108 ? -0.298 -8.446 -11.049 1.00 96.56 108 VAL A CA 1
ATOM 906 C C . VAL A 1 108 ? -1.273 -9.019 -12.073 1.00 96.56 108 VAL A C 1
ATOM 908 O O . VAL A 1 108 ? -0.852 -9.774 -12.942 1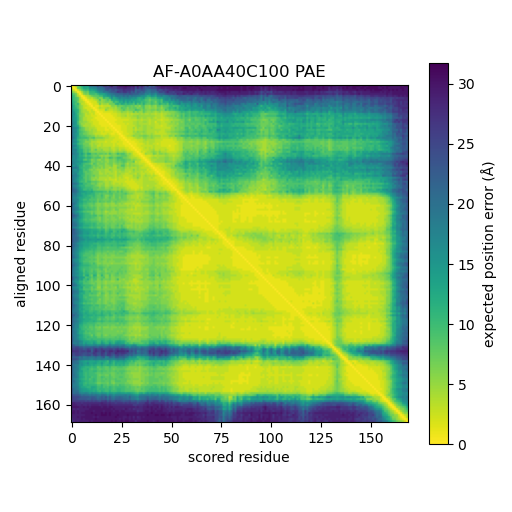.00 96.56 108 VAL A O 1
ATOM 911 N N . GLY A 1 109 ? -2.556 -8.650 -12.003 1.00 96.56 109 GLY A N 1
ATOM 912 C CA . GLY A 1 109 ? -3.546 -9.099 -12.986 1.00 96.56 109 GLY A CA 1
ATOM 913 C C . GLY A 1 109 ? -3.211 -8.635 -14.407 1.00 96.56 109 GLY A C 1
ATOM 914 O O . GLY A 1 109 ? -3.371 -9.395 -15.358 1.00 96.56 109 GLY A O 1
ATOM 915 N N . PHE A 1 110 ? -2.681 -7.418 -14.543 1.00 97.00 110 PHE A N 1
ATOM 916 C CA . PHE A 1 110 ? -2.230 -6.865 -15.816 1.00 97.00 110 PHE A CA 1
ATOM 917 C C . PHE A 1 110 ? -1.043 -7.651 -16.393 1.00 97.00 110 PHE A C 1
ATOM 919 O O . PHE A 1 110 ? -1.125 -8.101 -17.532 1.00 97.00 110 PHE A O 1
ATOM 926 N N . ALA A 1 111 ? -0.004 -7.917 -15.596 1.00 96.50 111 ALA A N 1
ATOM 927 C CA . ALA A 1 111 ? 1.136 -8.737 -16.019 1.00 96.50 111 ALA A CA 1
ATOM 928 C C . ALA A 1 111 ? 0.710 -10.158 -16.431 1.00 96.50 111 ALA A C 1
ATOM 930 O O . ALA A 1 111 ? 1.096 -10.653 -17.488 1.00 96.50 111 ALA A O 1
ATOM 931 N N . GLN A 1 112 ? -0.173 -10.784 -15.646 1.00 95.50 112 GLN A N 1
ATOM 932 C CA . GLN A 1 112 ? -0.700 -12.119 -15.939 1.00 95.50 112 GLN A CA 1
ATOM 933 C C . GLN A 1 112 ? -1.509 -12.166 -17.238 1.00 95.50 112 GLN A C 1
ATOM 935 O O . GLN A 1 112 ? -1.426 -13.150 -17.966 1.00 95.50 112 GLN A O 1
ATOM 940 N N . SER A 1 113 ? -2.253 -11.104 -17.565 1.00 96.56 113 SER A N 1
ATOM 941 C CA . SER A 1 113 ? -2.977 -11.017 -18.842 1.00 96.56 113 SER A CA 1
ATOM 942 C C . SER A 1 113 ? -2.052 -10.987 -20.067 1.00 96.56 113 SER A C 1
ATOM 944 O O . SER A 1 113 ? -2.497 -11.284 -21.172 1.00 96.56 113 SER A O 1
ATOM 946 N N . MET A 1 114 ? -0.769 -10.668 -19.863 1.00 95.06 114 MET A N 1
ATOM 947 C CA . MET A 1 114 ? 0.282 -10.657 -20.882 1.00 95.06 114 MET A CA 1
ATOM 948 C C . MET A 1 114 ? 1.192 -11.895 -20.827 1.00 95.06 114 MET A C 1
ATOM 950 O O . MET A 1 114 ? 2.197 -11.925 -21.532 1.00 95.06 114 MET A O 1
ATOM 954 N N . ASP A 1 115 ? 0.878 -12.894 -19.992 1.00 94.38 115 ASP A N 1
ATOM 955 C CA . ASP A 1 115 ? 1.742 -14.053 -19.695 1.00 94.38 115 ASP A CA 1
ATOM 956 C C . ASP A 1 115 ? 3.143 -13.664 -19.163 1.00 94.38 115 ASP A C 1
ATOM 958 O O . ASP A 1 115 ? 4.159 -14.326 -19.393 1.00 94.38 115 ASP A O 1
ATOM 962 N N . GLN A 1 116 ? 3.212 -12.545 -18.433 1.00 94.31 116 GLN A N 1
ATOM 963 C CA . GLN A 1 116 ? 4.442 -12.002 -17.860 1.00 94.31 116 GLN A CA 1
ATOM 964 C C . GLN A 1 116 ? 4.432 -12.045 -16.330 1.00 94.31 116 GLN A C 1
ATOM 966 O O . GLN A 1 116 ? 3.390 -12.001 -15.673 1.00 94.31 116 GLN A O 1
ATOM 971 N N . ASP A 1 117 ? 5.633 -12.095 -15.752 1.00 94.38 117 ASP A N 1
ATOM 972 C CA . ASP A 1 117 ? 5.816 -11.865 -14.322 1.00 94.38 117 ASP A CA 1
ATOM 973 C C . ASP A 1 117 ? 5.678 -10.368 -13.999 1.00 94.38 117 ASP A C 1
ATOM 975 O O . ASP A 1 117 ? 5.910 -9.509 -14.852 1.00 94.38 117 ASP A O 1
ATOM 979 N N . LEU A 1 118 ? 5.319 -10.048 -12.751 1.00 95.56 118 LEU A N 1
ATOM 980 C CA . LEU A 1 118 ? 5.182 -8.661 -12.308 1.00 95.56 118 LEU A CA 1
ATOM 981 C C . LEU A 1 118 ? 6.497 -7.884 -12.496 1.00 95.56 118 LEU A C 1
ATOM 983 O O . LEU A 1 118 ? 7.551 -8.280 -11.992 1.00 95.56 118 LEU A O 1
ATOM 987 N N . ASP A 1 119 ? 6.378 -6.726 -13.140 1.00 94.81 119 ASP A N 1
ATOM 988 C CA . ASP A 1 119 ? 7.476 -5.821 -13.486 1.00 94.81 119 ASP A CA 1
ATOM 989 C C . ASP A 1 119 ? 7.121 -4.381 -13.072 1.00 94.81 119 ASP A C 1
ATOM 991 O O . ASP A 1 119 ? 5.940 -4.043 -12.929 1.00 94.81 119 ASP A O 1
ATOM 995 N N . ILE A 1 120 ? 8.131 -3.527 -12.897 1.00 95.44 120 ILE A N 1
ATOM 996 C CA . ILE A 1 120 ? 8.000 -2.095 -12.617 1.00 95.44 120 ILE A CA 1
ATOM 997 C C . ILE A 1 120 ? 7.107 -1.430 -13.670 1.00 95.44 120 ILE A C 1
ATOM 999 O O . ILE A 1 120 ? 6.252 -0.618 -13.322 1.00 95.44 120 ILE A O 1
ATOM 1003 N N . THR A 1 121 ? 7.241 -1.808 -14.943 1.00 95.56 121 THR A N 1
ATOM 1004 C CA . THR A 1 121 ? 6.444 -1.252 -16.050 1.00 95.56 121 THR A CA 1
ATOM 1005 C C . THR A 1 121 ? 4.940 -1.483 -15.869 1.00 95.56 121 THR A C 1
ATOM 1007 O O . THR A 1 121 ? 4.152 -0.554 -16.057 1.00 95.56 121 THR A O 1
ATOM 1010 N N . HIS A 1 122 ? 4.535 -2.674 -15.417 1.00 96.44 122 HIS A N 1
ATOM 1011 C CA . HIS A 1 122 ? 3.142 -3.001 -15.107 1.00 96.44 122 HIS A CA 1
ATOM 1012 C C . HIS A 1 122 ? 2.606 -2.147 -13.954 1.00 96.44 122 HIS A C 1
ATOM 1014 O O . HIS A 1 122 ? 1.488 -1.634 -14.023 1.00 96.44 122 HIS A O 1
ATOM 1020 N N . VAL A 1 123 ? 3.409 -1.962 -12.900 1.00 95.81 123 VAL A N 1
ATOM 1021 C CA . VAL A 1 123 ? 3.039 -1.118 -11.758 1.00 95.81 123 VAL A CA 1
ATOM 1022 C C . VAL A 1 123 ? 2.891 0.339 -12.193 1.00 95.81 123 VAL A C 1
ATOM 1024 O O . VAL A 1 123 ? 1.858 0.945 -11.921 1.00 95.81 123 VAL A O 1
ATOM 1027 N N . VAL A 1 124 ? 3.853 0.887 -12.939 1.00 94.88 124 VAL A N 1
ATOM 1028 C CA . VAL A 1 124 ? 3.795 2.262 -13.462 1.00 94.88 124 VAL A CA 1
ATOM 1029 C C . VAL A 1 124 ? 2.582 2.470 -14.370 1.00 94.88 124 VAL A C 1
ATOM 1031 O O . VAL A 1 124 ? 1.903 3.487 -14.243 1.00 94.88 124 VAL A O 1
ATOM 1034 N N . ALA A 1 125 ? 2.264 1.513 -15.247 1.00 94.25 125 ALA A N 1
ATOM 1035 C CA . ALA A 1 125 ? 1.091 1.590 -16.119 1.00 94.25 125 ALA A CA 1
ATOM 1036 C C . ALA A 1 125 ? -0.214 1.686 -15.312 1.00 94.25 125 ALA A C 1
ATOM 1038 O O . ALA A 1 125 ? -1.055 2.549 -15.574 1.00 94.25 125 ALA A O 1
ATOM 1039 N N . VAL A 1 126 ? -0.357 0.849 -14.282 1.00 94.56 126 VAL A N 1
ATOM 1040 C CA . VAL A 1 126 ? -1.532 0.858 -13.405 1.00 94.56 126 VAL A CA 1
ATOM 1041 C C . VAL A 1 126 ? -1.606 2.136 -12.576 1.00 94.56 126 VAL A C 1
ATOM 1043 O O . VAL A 1 126 ? -2.686 2.717 -12.472 1.00 94.56 126 VAL A O 1
ATOM 1046 N N . ILE A 1 127 ? -0.489 2.607 -12.019 1.00 92.75 127 ILE A N 1
ATOM 1047 C CA . ILE A 1 127 ? -0.448 3.862 -11.259 1.00 92.75 127 ILE A CA 1
ATOM 1048 C C . ILE A 1 127 ? -0.844 5.032 -12.159 1.00 92.75 127 ILE A C 1
ATOM 1050 O O . ILE A 1 127 ? -1.703 5.820 -11.776 1.00 92.75 127 ILE A O 1
ATOM 1054 N N . ARG A 1 128 ? -0.298 5.117 -13.377 1.00 90.25 128 ARG A N 1
ATOM 1055 C CA . ARG A 1 128 ? -0.634 6.178 -14.335 1.00 90.25 128 ARG A CA 1
ATOM 1056 C C . ARG A 1 128 ? -2.131 6.213 -14.645 1.00 90.25 128 ARG A C 1
ATOM 1058 O O . ARG A 1 128 ? -2.711 7.291 -14.680 1.00 90.25 128 ARG A O 1
ATOM 1065 N N . ASN A 1 129 ? -2.753 5.047 -14.814 1.00 88.38 129 ASN A N 1
ATOM 1066 C CA . ASN A 1 129 ? -4.180 4.943 -15.116 1.00 88.38 129 ASN A CA 1
ATOM 1067 C C . ASN A 1 129 ? -5.088 5.245 -13.911 1.00 88.38 129 ASN A C 1
ATOM 1069 O O . ASN A 1 129 ? -6.186 5.749 -14.095 1.00 88.38 129 ASN A O 1
ATOM 1073 N N . ASN A 1 130 ? -4.668 4.915 -12.686 1.00 83.75 130 ASN A N 1
ATOM 1074 C CA . ASN A 1 130 ? -5.523 5.041 -11.495 1.00 83.75 130 ASN A CA 1
ATOM 1075 C C . ASN A 1 130 ? -5.297 6.342 -10.712 1.00 83.75 130 ASN A C 1
ATOM 1077 O O . ASN A 1 130 ? -6.206 6.788 -10.021 1.00 83.75 130 ASN A O 1
ATOM 1081 N N . LEU A 1 131 ? -4.102 6.935 -10.789 1.00 76.62 131 LEU A N 1
ATOM 1082 C CA . LEU A 1 131 ? -3.749 8.163 -10.065 1.00 76.62 131 LEU A CA 1
ATOM 1083 C C . LEU A 1 131 ? -3.681 9.400 -10.966 1.00 76.62 131 LEU A C 1
ATOM 1085 O O . LEU A 1 131 ? -3.659 10.510 -10.440 1.00 76.62 131 LEU A O 1
ATOM 1089 N N . GLY A 1 132 ? -3.697 9.235 -12.295 1.00 60.69 132 GLY A N 1
ATOM 1090 C CA . GLY A 1 132 ? -3.682 10.349 -13.253 1.00 60.69 132 GLY A CA 1
ATOM 1091 C C . GLY A 1 132 ? -4.871 11.312 -13.126 1.00 60.69 132 GLY A C 1
ATOM 1092 O O . GLY A 1 132 ? -4.783 12.436 -13.604 1.00 60.69 132 GLY A O 1
ATOM 1093 N N . GLU A 1 133 ? -5.943 10.903 -12.439 1.00 54.88 133 GLU A N 1
ATOM 1094 C CA . GLU A 1 133 ? -7.131 11.732 -12.189 1.00 54.88 133 GLU A CA 1
ATOM 1095 C C . GLU A 1 133 ? -7.241 12.252 -10.739 1.00 54.88 133 GLU A C 1
ATOM 1097 O O . GLU A 1 133 ? -8.134 13.046 -10.452 1.00 54.88 133 GLU A O 1
ATOM 1102 N N . MET A 1 134 ? -6.370 11.829 -9.806 1.00 49.84 134 MET A N 1
ATOM 1103 C CA . MET A 1 134 ? -6.610 12.002 -8.357 1.00 49.84 134 MET A CA 1
ATOM 1104 C C . MET A 1 134 ? -5.560 12.816 -7.576 1.00 49.84 134 MET A C 1
ATOM 1106 O O . MET A 1 134 ? -5.776 13.058 -6.390 1.00 49.84 134 MET A O 1
ATOM 1110 N N . GLY A 1 135 ? -4.446 13.260 -8.174 1.00 54.97 135 GLY A N 1
ATOM 1111 C CA . GLY A 1 135 ? -3.318 13.817 -7.407 1.00 54.97 135 GLY A CA 1
ATOM 1112 C C . GLY A 1 135 ? -2.762 15.153 -7.902 1.00 54.97 135 GLY A C 1
ATOM 1113 O O . GLY A 1 135 ? -2.459 15.309 -9.077 1.00 54.97 135 GLY A O 1
ATOM 1114 N N . ASN A 1 136 ? -2.520 16.080 -6.966 1.00 58.34 136 ASN A N 1
ATOM 1115 C CA . ASN A 1 136 ? -1.718 17.303 -7.155 1.00 58.34 136 ASN A CA 1
ATOM 1116 C C . ASN A 1 136 ? -0.192 17.024 -7.077 1.00 58.34 136 ASN A C 1
ATOM 1118 O O . ASN A 1 136 ? 0.606 17.948 -6.935 1.00 58.34 136 ASN A O 1
ATOM 1122 N N . GLN A 1 137 ? 0.213 15.746 -7.087 1.00 73.88 137 GLN A N 1
ATOM 1123 C CA . GLN A 1 137 ? 1.606 15.305 -7.012 1.00 73.88 137 GLN A CA 1
ATOM 1124 C C . GLN A 1 137 ? 2.165 15.126 -8.427 1.00 73.88 137 GLN A C 1
ATOM 1126 O O . GLN A 1 137 ? 1.584 14.403 -9.237 1.00 73.88 137 GLN A O 1
ATOM 1131 N N . ASP A 1 138 ? 3.319 15.733 -8.712 1.00 78.62 138 ASP A N 1
ATOM 1132 C CA . ASP A 1 138 ? 4.036 15.480 -9.962 1.00 78.62 138 ASP A CA 1
ATOM 1133 C C . ASP A 1 138 ? 4.637 14.066 -9.953 1.00 78.62 138 ASP A C 1
ATOM 1135 O O . ASP A 1 138 ? 5.678 13.795 -9.351 1.00 78.62 138 ASP A O 1
ATOM 1139 N N . LEU A 1 139 ? 3.940 13.138 -10.610 1.00 86.19 139 LEU A N 1
ATOM 1140 C CA . LEU A 1 139 ? 4.383 11.755 -10.780 1.00 86.19 139 LEU A CA 1
ATOM 1141 C C . LEU A 1 139 ? 5.337 11.587 -11.973 1.00 86.19 139 LEU A C 1
ATOM 1143 O O . LEU A 1 139 ? 5.935 10.521 -12.124 1.00 86.19 139 LEU A O 1
ATOM 1147 N N . GLY A 1 140 ? 5.496 12.611 -12.821 1.00 86.31 140 GLY A N 1
ATOM 1148 C CA . GLY A 1 140 ? 6.307 12.541 -14.035 1.00 86.31 140 GLY A CA 1
ATOM 1149 C C . GLY A 1 140 ? 7.771 12.234 -13.734 1.00 86.31 140 GLY A C 1
ATOM 1150 O O . GLY A 1 140 ? 8.331 11.293 -14.304 1.00 86.31 140 GLY A O 1
ATOM 1151 N N . GLY A 1 141 ? 8.358 12.963 -12.779 1.00 90.06 141 GLY A N 1
ATOM 1152 C CA . GLY A 1 141 ? 9.731 12.731 -12.318 1.00 90.06 141 GLY A CA 1
ATOM 1153 C C . GLY A 1 141 ? 9.925 11.332 -11.727 1.00 90.06 141 GLY A C 1
ATOM 1154 O O . GLY A 1 141 ? 10.832 10.607 -12.130 1.00 90.06 141 GLY A O 1
ATOM 1155 N N . ILE A 1 142 ? 9.001 10.895 -10.864 1.00 92.12 142 ILE A N 1
ATOM 1156 C CA . ILE A 1 142 ? 9.056 9.568 -10.229 1.00 92.12 142 ILE A CA 1
ATOM 1157 C C . ILE A 1 142 ? 8.998 8.455 -11.283 1.00 92.12 142 ILE A C 1
ATOM 1159 O O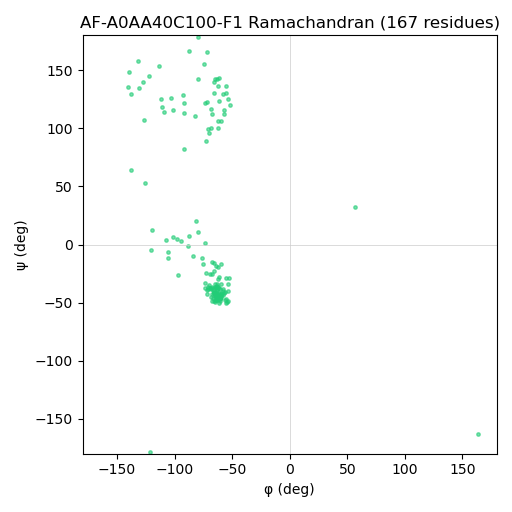 . ILE A 1 142 ? 9.738 7.475 -11.197 1.00 92.12 142 ILE A O 1
ATOM 1163 N N . PHE A 1 143 ? 8.145 8.589 -12.302 1.00 92.94 143 PHE A N 1
ATOM 1164 C CA . PHE A 1 143 ? 8.053 7.602 -13.379 1.00 92.94 143 PHE A CA 1
ATOM 1165 C C . PHE A 1 143 ? 9.300 7.563 -14.261 1.00 92.94 143 PHE A C 1
ATOM 1167 O O . PHE A 1 143 ? 9.690 6.476 -14.691 1.00 92.94 143 PHE A O 1
ATOM 1174 N N . ALA A 1 144 ? 9.927 8.710 -14.527 1.00 93.12 144 ALA A N 1
ATOM 1175 C CA . ALA A 1 144 ? 11.189 8.761 -15.257 1.00 93.12 144 ALA A CA 1
ATOM 1176 C C . ALA A 1 144 ? 12.309 8.058 -14.473 1.00 93.12 144 ALA A C 1
ATOM 1178 O O . ALA A 1 144 ? 13.023 7.228 -15.033 1.00 93.12 144 ALA A O 1
ATOM 1179 N N . GLU A 1 145 ? 12.404 8.308 -13.165 1.00 94.94 145 GLU A N 1
ATOM 1180 C CA . GLU A 1 145 ? 13.377 7.643 -12.294 1.00 94.94 145 GLU A CA 1
ATOM 1181 C C . GLU A 1 145 ? 13.115 6.137 -12.165 1.00 94.94 145 GLU A C 1
ATOM 1183 O O . GLU A 1 145 ? 14.049 5.342 -12.263 1.00 94.94 145 GLU A O 1
ATOM 1188 N N . LEU A 1 146 ? 11.853 5.714 -12.017 1.00 95.44 146 LEU A N 1
ATOM 1189 C CA . LEU A 1 146 ? 11.489 4.291 -11.990 1.00 95.44 146 LEU A CA 1
ATOM 1190 C C . LEU A 1 146 ? 11.864 3.589 -13.295 1.00 95.44 146 LEU A C 1
ATOM 1192 O O . LEU A 1 146 ? 12.334 2.452 -13.267 1.00 95.44 146 LEU A O 1
ATOM 1196 N N . LYS A 1 147 ? 11.686 4.267 -14.433 1.00 94.69 147 LYS A N 1
ATOM 1197 C CA . LYS A 1 147 ? 12.098 3.750 -15.737 1.00 94.69 147 LYS A CA 1
ATOM 1198 C C . LYS A 1 147 ? 13.621 3.604 -15.822 1.00 94.69 147 LYS A C 1
ATOM 1200 O O . LYS A 1 147 ? 14.086 2.544 -16.220 1.00 94.69 147 LYS A O 1
ATOM 1205 N N . ALA A 1 148 ? 14.381 4.604 -15.377 1.00 95.50 148 ALA A N 1
ATOM 1206 C CA . ALA A 1 148 ? 15.843 4.536 -15.352 1.00 95.50 148 ALA A CA 1
ATOM 1207 C C . ALA A 1 148 ? 16.365 3.432 -14.412 1.00 95.50 148 ALA A C 1
ATOM 1209 O O . ALA A 1 148 ? 17.324 2.736 -14.732 1.00 95.50 148 ALA A O 1
ATOM 1210 N N . VAL A 1 149 ? 15.733 3.228 -13.248 1.00 95.81 149 VAL A N 1
ATOM 1211 C CA . VAL A 1 149 ? 16.038 2.090 -12.361 1.00 95.81 149 VAL A CA 1
ATOM 1212 C C . VAL A 1 149 ? 15.767 0.767 -13.074 1.00 95.81 149 VAL A C 1
ATOM 1214 O O . VAL A 1 149 ? 16.611 -0.120 -13.040 1.00 95.81 149 VAL A O 1
ATOM 1217 N N . HIS A 1 150 ? 14.618 0.639 -13.734 1.00 95.06 150 HIS A N 1
ATOM 1218 C CA . HIS A 1 150 ? 14.258 -0.574 -14.459 1.00 95.06 150 HIS A CA 1
ATOM 1219 C C . HIS A 1 150 ? 15.241 -0.896 -15.598 1.00 95.06 150 HIS A C 1
ATOM 1221 O O . HIS A 1 150 ? 15.672 -2.039 -15.715 1.00 95.06 150 HIS A O 1
ATOM 1227 N N . GLU A 1 151 ? 15.640 0.104 -16.389 1.00 94.25 151 GLU A N 1
ATOM 1228 C CA . GLU A 1 151 ? 16.637 -0.046 -17.460 1.00 94.25 151 GLU A CA 1
ATOM 1229 C C . GLU A 1 151 ? 17.992 -0.513 -16.905 1.00 94.25 151 GLU A C 1
ATOM 1231 O O . GLU A 1 151 ? 18.528 -1.512 -17.381 1.00 94.25 151 GLU A O 1
ATOM 1236 N N . ARG A 1 152 ? 18.483 0.104 -15.819 1.00 94.25 152 ARG A N 1
ATOM 1237 C CA . ARG A 1 152 ? 19.720 -0.333 -15.144 1.00 94.25 152 ARG A CA 1
ATOM 1238 C C . ARG A 1 152 ? 19.646 -1.787 -14.663 1.00 94.25 152 ARG A C 1
ATOM 1240 O O . ARG A 1 152 ? 20.579 -2.555 -14.864 1.00 94.25 152 ARG A O 1
ATOM 1247 N N . LEU A 1 153 ? 18.522 -2.199 -14.072 1.00 92.69 153 LEU A N 1
ATOM 1248 C CA . LEU A 1 153 ? 18.340 -3.575 -13.583 1.00 92.69 153 LEU A CA 1
ATOM 1249 C C . LEU A 1 153 ? 18.242 -4.614 -14.709 1.00 92.69 153 LEU A C 1
ATOM 1251 O O . LEU A 1 153 ? 18.527 -5.792 -14.484 1.00 92.69 153 LEU A O 1
ATOM 1255 N N . LEU A 1 154 ? 17.822 -4.208 -15.909 1.00 90.69 154 LEU A N 1
ATOM 1256 C CA . LEU A 1 154 ? 17.850 -5.072 -17.088 1.00 90.69 154 LEU A CA 1
ATOM 1257 C C . LEU A 1 154 ? 19.275 -5.271 -17.613 1.00 90.69 154 LEU A C 1
ATOM 1259 O O . LEU A 1 154 ? 19.601 -6.379 -18.039 1.00 90.69 154 LEU A O 1
ATOM 1263 N N . GLU A 1 155 ? 20.111 -4.232 -17.564 1.00 89.88 155 GLU A N 1
ATOM 1264 C CA . GLU A 1 155 ? 21.527 -4.298 -17.949 1.00 89.88 155 GLU A CA 1
ATOM 1265 C C . GLU A 1 155 ? 22.348 -5.147 -16.966 1.00 89.88 155 GLU A C 1
ATOM 1267 O O . GLU A 1 155 ? 23.185 -5.946 -17.380 1.00 89.88 155 GLU A O 1
ATOM 1272 N N . GLU A 1 156 ? 22.049 -5.054 -15.669 1.00 85.31 156 GLU A N 1
ATOM 1273 C CA . GLU A 1 156 ? 22.701 -5.812 -14.590 1.00 85.31 156 GLU A CA 1
ATOM 1274 C C . GLU A 1 156 ? 22.146 -7.243 -14.415 1.00 85.31 156 GLU A C 1
ATOM 1276 O O . GLU A 1 156 ? 22.301 -7.856 -13.353 1.00 85.31 156 GLU A O 1
ATOM 1281 N N . ARG A 1 157 ? 21.476 -7.800 -15.437 1.00 78.94 157 ARG A N 1
ATOM 1282 C CA . ARG A 1 157 ? 20.858 -9.132 -15.365 1.00 78.94 157 ARG A CA 1
ATOM 1283 C C . ARG A 1 157 ? 21.894 -10.176 -14.909 1.00 78.94 157 ARG A C 1
ATOM 1285 O O . ARG A 1 157 ? 22.918 -10.341 -15.574 1.00 78.94 157 ARG A O 1
ATOM 1292 N N . PRO A 1 158 ? 21.622 -10.943 -13.833 1.00 75.94 158 PRO A N 1
ATOM 1293 C CA . PRO A 1 158 ? 22.534 -11.994 -13.404 1.00 75.94 158 PRO A CA 1
ATOM 1294 C C . PRO A 1 158 ? 22.676 -13.054 -14.509 1.00 75.94 158 PRO A C 1
ATOM 1296 O O . PRO A 1 158 ? 21.683 -13.355 -15.184 1.00 75.94 158 PRO A O 1
ATOM 1299 N N . PRO A 1 159 ? 23.875 -13.635 -14.700 1.00 72.00 159 PRO A N 1
ATOM 1300 C CA . PRO A 1 159 ? 24.074 -14.695 -15.682 1.00 72.00 159 PRO A CA 1
ATOM 1301 C C . PRO A 1 159 ? 23.089 -15.839 -15.415 1.00 72.00 159 PRO A C 1
ATOM 1303 O O . PRO A 1 159 ? 22.867 -16.214 -14.262 1.00 72.00 159 PRO A O 1
ATOM 1306 N N . GLU A 1 160 ? 22.467 -16.370 -16.473 1.00 63.66 160 GLU A N 1
ATOM 1307 C CA . GLU A 1 160 ? 21.581 -17.530 -16.357 1.00 63.66 160 GLU A CA 1
ATOM 1308 C C . GLU A 1 160 ? 22.370 -18.682 -15.727 1.00 63.66 160 GLU A C 1
ATOM 1310 O O . GLU A 1 160 ? 23.305 -19.209 -16.328 1.00 63.66 160 GLU A O 1
ATOM 1315 N N . ILE A 1 161 ? 22.017 -19.068 -14.498 1.00 51.53 161 ILE A N 1
ATOM 1316 C CA . ILE A 1 161 ? 22.518 -20.312 -13.920 1.00 51.53 161 ILE A CA 1
ATOM 1317 C C . ILE A 1 161 ? 21.862 -21.427 -14.732 1.00 51.53 161 ILE A C 1
ATOM 1319 O O . ILE A 1 161 ? 20.686 -21.737 -14.533 1.00 51.53 161 ILE A O 1
ATOM 1323 N N . ILE A 1 162 ? 22.611 -21.997 -15.676 1.00 45.59 162 ILE A N 1
ATOM 1324 C CA . ILE A 1 162 ? 22.251 -23.251 -16.329 1.00 45.59 162 ILE A CA 1
ATOM 1325 C C . ILE A 1 162 ? 22.222 -24.296 -15.215 1.00 45.59 162 ILE A C 1
ATOM 1327 O O . ILE A 1 162 ? 23.261 -24.760 -14.750 1.00 45.59 162 ILE A O 1
ATOM 1331 N N . VAL A 1 163 ? 21.028 -24.629 -14.733 1.00 48.59 163 VAL A N 1
ATOM 1332 C CA . VAL A 1 163 ? 20.836 -25.825 -13.917 1.00 48.59 163 VAL A CA 1
ATOM 1333 C C . VAL A 1 163 ? 20.946 -26.991 -14.892 1.00 48.59 163 VAL A C 1
ATOM 1335 O O . VAL A 1 163 ? 19.959 -27.374 -15.518 1.00 48.59 163 VAL A O 1
ATOM 1338 N N . GLU A 1 164 ? 22.166 -27.493 -15.098 1.00 41.44 164 GLU A N 1
ATOM 1339 C CA . GLU A 1 164 ? 22.373 -28.773 -15.768 1.00 41.44 164 GLU A CA 1
ATOM 1340 C C . GLU A 1 164 ? 21.504 -29.812 -15.058 1.00 41.44 164 GLU A C 1
ATOM 1342 O O . GLU A 1 164 ? 21.599 -30.022 -13.846 1.00 41.44 164 GLU A O 1
ATOM 1347 N N . ALA A 1 165 ? 20.592 -30.410 -15.820 1.00 46.66 165 ALA A N 1
ATOM 1348 C CA . ALA A 1 165 ? 19.770 -31.506 -15.360 1.00 46.66 165 ALA A CA 1
ATOM 1349 C C . ALA A 1 165 ? 20.694 -32.633 -14.879 1.00 46.66 165 ALA A C 1
ATOM 1351 O O . ALA A 1 165 ? 21.436 -33.211 -15.673 1.00 46.66 165 ALA A O 1
ATOM 1352 N N . LEU A 1 166 ? 20.646 -32.951 -13.582 1.00 48.06 166 LEU A N 1
ATOM 1353 C CA . LEU A 1 166 ? 21.212 -34.201 -13.088 1.00 48.06 166 LEU A CA 1
ATOM 1354 C C . LEU A 1 166 ? 20.566 -35.355 -13.878 1.00 48.06 166 LEU A C 1
ATOM 1356 O O . LEU A 1 166 ? 19.333 -35.387 -13.976 1.00 48.06 166 LEU A O 1
ATOM 1360 N N . PRO A 1 167 ? 21.346 -36.298 -14.431 1.00 51.44 167 PRO A N 1
ATOM 1361 C CA . PRO A 1 167 ? 20.768 -37.465 -15.075 1.00 51.44 167 PRO A CA 1
ATOM 1362 C C . PRO A 1 167 ? 19.991 -38.294 -14.039 1.00 51.44 167 PRO A C 1
ATOM 1364 O O . PRO A 1 167 ? 20.425 -38.391 -12.885 1.00 51.44 167 PRO A O 1
ATOM 1367 N N . PRO A 1 168 ? 18.839 -38.879 -14.417 1.00 62.16 168 PRO A N 1
ATOM 1368 C CA . PRO A 1 168 ? 18.095 -39.752 -13.522 1.00 62.16 168 PRO A CA 1
ATOM 1369 C C . PRO A 1 168 ? 18.947 -40.976 -13.161 1.00 62.16 168 PRO A C 1
ATOM 1371 O O . PRO A 1 168 ? 19.630 -41.537 -14.020 1.00 62.16 168 PRO A O 1
ATOM 1374 N N . SER A 1 169 ? 18.918 -41.325 -11.873 1.00 71.62 169 SER A N 1
ATOM 1375 C CA . SER A 1 169 ? 19.583 -42.489 -11.269 1.00 71.62 169 SER A CA 1
ATOM 1376 C C . SER A 1 169 ? 18.994 -43.808 -11.752 1.00 71.62 169 SER A C 1
ATOM 1378 O O . SER A 1 169 ? 17.757 -43.851 -11.939 1.00 71.62 169 SER A O 1
#

Secondary structure (DSSP, 8-state):
-----HHHHHHHHHHHHHHHHHHT--S------S-GGGS-HHHHTT-S------PPPHHHHHHHHHHHHHHHGGG-S-GGG--HHHHHHHHHS---HHHHHHHHHHHHHHHHHTT----HHHHHHHHHHHHTTT-SS-HHHHHHHHHHHHHHHHHTPPP------PPP-

InterPro domains:
  IPR027417 P-loop containing nucleoside triphosphate hydrolase [G3DSA:3.40.50.300] (1-79)
  IPR027417 P-loop containing nucleoside triphosphate hydrolase [SSF52540] (7-114)
  IPR056599 AAA+ ATPase lid domain, fungi [PF23232] (58-115)

Mean predicted aligned error: 9.53 Å

Organism: NCBI:txid314043

Foldseek 3Di:
DDPPPVVVVVVVVVVVVVLVCLVPDDDDDDDDDPCPPPDDPVVVVSDPDDDDDDFDALVSQLVLLVVLLCVQCVPAPCPLLDDSQLSSLSSVPRDGSVRSNVLSVQLSVVQVVVVHRRHLVSSLVSCCVPCVVPDPDPCVVSVVSSVVSNVVSVVVPDPPPPPPDDPDD

Radius of gyration: 24.74 Å; Cα contacts (8 Å, |Δi|>4): 105; chains: 1; bounding box: 68×66×51 Å